Protein AF-A0A430C4G2-F1 (afdb_monomer_lite)

Sequence (114 aa):
MTVSADDFEKSEDELLLDLAHQLILSGEIRYSGPINDEGKKERARRWMNGFLASLKGAICNDPRVVIYLNDPSSQNVTDIAGIVVDILSASTISVPVGTLTVLIVKGRLQNLCA

Foldseek 3Di:
DQADPVLLVDDLLVLLLVQLVQCVVVVVDDDPDDDDSVRSSVVSVVSLVVVLVVCLCVLLPPVVLVVCLVPVPVDDLSVSLVSQLVSVVVPPDPGPSRSSSSSCSNPNSNVSND

Radius of gyration: 14.07 Å; chains: 1; bounding box: 34×24×42 Å

Secondary structure (DSSP, 8-state):
-PPPGGGGTS-HHHHHHHHHHHHHHTTSS--SS---HHHHHHHHHHHHHHHHHHHHHHHHT-HHHHHHHH-TTSS-HHHHHHHHHHHHHHS-S---HHHHHHHHHHHTHHHHH-

Organism: Sphingobium yanoikuyae (NCBI:txid13690)

Structure (mmCIF, N/CA/C/O backbone):
data_AF-A0A430C4G2-F1
#
_entry.id   AF-A0A430C4G2-F1
#
loop_
_atom_site.group_PDB
_atom_site.id
_atom_site.type_symbol
_atom_site.label_atom_id
_atom_site.label_alt_id
_atom_site.label_comp_id
_atom_site.label_asym_id
_atom_site.label_entity_id
_atom_site.label_seq_id
_atom_site.pdbx_PDB_ins_code
_atom_site.Cartn_x
_atom_site.Cartn_y
_atom_site.Cartn_z
_atom_site.occupancy
_atom_site.B_iso_or_equiv
_atom_site.auth_seq_id
_atom_site.auth_comp_id
_atom_site.auth_asym_id
_atom_site.auth_atom_id
_atom_site.pdbx_PDB_model_num
ATOM 1 N N . MET A 1 1 ? 3.152 -13.327 1.881 1.00 48.31 1 MET A N 1
ATOM 2 C CA . MET A 1 1 ? 4.148 -12.518 2.615 1.00 48.31 1 MET A CA 1
ATOM 3 C C . MET A 1 1 ? 3.478 -12.026 3.882 1.00 48.31 1 MET A C 1
ATOM 5 O O . MET A 1 1 ? 2.441 -11.389 3.776 1.00 48.31 1 MET A O 1
ATOM 9 N N . THR A 1 2 ? 4.006 -12.393 5.044 1.00 52.69 2 THR A N 1
ATOM 10 C CA . THR A 1 2 ? 3.580 -11.891 6.357 1.00 52.69 2 THR A CA 1
ATOM 11 C C . THR A 1 2 ? 4.279 -10.564 6.625 1.00 52.69 2 THR A C 1
ATOM 13 O O . THR A 1 2 ? 5.495 -10.498 6.481 1.00 52.69 2 THR A O 1
ATOM 16 N N . VAL A 1 3 ? 3.521 -9.528 6.981 1.00 58.78 3 VAL A N 1
ATOM 17 C CA . VAL A 1 3 ? 4.063 -8.248 7.465 1.00 58.78 3 VAL A CA 1
ATOM 18 C C . VAL A 1 3 ? 4.767 -8.515 8.797 1.00 58.78 3 VAL A C 1
ATOM 20 O O . VAL A 1 3 ? 4.136 -9.075 9.697 1.00 58.78 3 VAL A O 1
ATOM 23 N N . SER A 1 4 ? 6.054 -8.184 8.925 1.00 60.97 4 SER A N 1
ATOM 24 C CA . SER A 1 4 ? 6.774 -8.299 10.203 1.00 60.97 4 SER A CA 1
ATOM 25 C C . SER A 1 4 ? 6.770 -6.967 10.958 1.00 60.97 4 SER A C 1
ATOM 27 O O . SER A 1 4 ? 6.559 -5.905 10.375 1.00 60.97 4 SER A O 1
ATOM 29 N N . ALA A 1 5 ? 7.002 -7.009 12.274 1.00 62.31 5 ALA A N 1
ATOM 30 C CA . ALA A 1 5 ? 7.164 -5.792 13.074 1.00 62.31 5 ALA A CA 1
ATOM 31 C C . ALA A 1 5 ? 8.360 -4.949 12.589 1.00 62.31 5 ALA A C 1
ATOM 33 O O . ALA A 1 5 ? 8.274 -3.724 12.564 1.00 62.31 5 ALA A O 1
ATOM 34 N N . ASP A 1 6 ? 9.420 -5.606 12.111 1.00 67.44 6 ASP A N 1
ATOM 35 C CA . ASP A 1 6 ? 10.622 -4.957 11.575 1.00 67.44 6 ASP A CA 1
ATOM 36 C C . ASP A 1 6 ? 10.326 -4.130 10.311 1.00 67.44 6 ASP A C 1
ATOM 38 O O . ASP A 1 6 ? 10.972 -3.113 10.056 1.00 67.44 6 ASP A O 1
ATOM 42 N N . ASP A 1 7 ? 9.305 -4.500 9.525 1.00 67.38 7 ASP A N 1
ATOM 43 C CA . ASP A 1 7 ? 8.900 -3.713 8.355 1.00 67.38 7 ASP A CA 1
ATOM 44 C C . ASP A 1 7 ? 8.355 -2.327 8.750 1.00 67.38 7 ASP A C 1
ATOM 46 O O . ASP A 1 7 ? 8.453 -1.382 7.964 1.00 67.38 7 ASP A O 1
ATOM 50 N N . PHE A 1 8 ? 7.832 -2.167 9.974 1.00 69.12 8 PHE A N 1
ATOM 51 C CA . PHE A 1 8 ? 7.392 -0.868 10.494 1.00 69.12 8 PHE A CA 1
ATOM 52 C C . PHE A 1 8 ? 8.550 0.032 10.942 1.00 69.12 8 PHE A C 1
ATOM 54 O O . PHE A 1 8 ? 8.344 1.244 11.070 1.00 69.12 8 PHE A O 1
ATOM 61 N N . GLU A 1 9 ? 9.758 -0.504 11.135 1.00 79.19 9 GLU A N 1
ATOM 62 C CA . GLU A 1 9 ? 10.944 0.290 11.488 1.00 79.19 9 GLU A CA 1
ATOM 63 C C . GLU A 1 9 ? 11.523 1.037 10.277 1.00 79.19 9 GLU A C 1
ATOM 65 O O . GLU A 1 9 ? 12.068 2.132 10.430 1.00 79.19 9 GLU A O 1
ATOM 70 N N . LYS A 1 10 ? 11.318 0.516 9.059 1.00 80.94 10 LYS A N 1
ATOM 71 C CA . LYS A 1 10 ? 11.767 1.148 7.807 1.00 80.94 10 LYS A CA 1
ATOM 72 C C . LYS A 1 10 ? 11.134 2.521 7.590 1.00 80.94 10 LYS A C 1
ATOM 74 O O . LYS A 1 10 ? 9.946 2.735 7.859 1.00 80.94 10 LYS A O 1
ATOM 79 N N . SER A 1 11 ? 11.900 3.468 7.059 1.00 85.31 11 SER A N 1
ATOM 80 C CA . SER A 1 11 ? 11.383 4.788 6.673 1.00 85.31 11 SER A CA 1
ATOM 81 C C . SER A 1 11 ? 10.395 4.704 5.494 1.00 85.31 11 SER A C 1
ATOM 83 O O . SER A 1 11 ? 10.404 3.741 4.729 1.0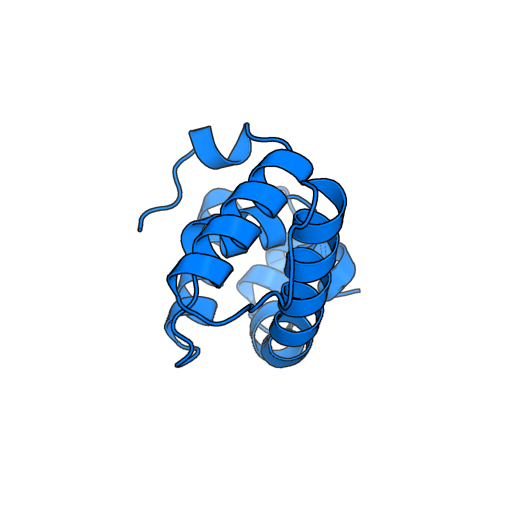0 85.31 11 SER A O 1
ATOM 85 N N . GLU A 1 12 ? 9.531 5.719 5.318 1.00 84.00 12 GLU A N 1
ATOM 86 C CA . GLU A 1 12 ? 8.617 5.769 4.154 1.00 84.00 12 GLU A CA 1
ATOM 87 C C . GLU A 1 12 ? 9.403 5.731 2.834 1.00 84.00 12 GLU A C 1
ATOM 89 O O . GLU A 1 12 ? 8.987 5.069 1.888 1.00 84.00 12 GLU A O 1
ATOM 94 N N . ASP A 1 13 ? 10.562 6.387 2.783 1.00 85.88 13 ASP A N 1
ATOM 95 C CA . ASP A 1 13 ? 11.418 6.421 1.599 1.00 85.88 13 ASP A CA 1
ATOM 96 C C . ASP A 1 13 ? 12.020 5.050 1.262 1.00 85.88 13 ASP A C 1
ATOM 98 O O . ASP A 1 13 ? 12.042 4.671 0.089 1.00 85.88 13 ASP A O 1
ATOM 102 N N . GLU A 1 14 ? 12.453 4.283 2.267 1.00 87.06 14 GLU A N 1
ATOM 103 C CA . GLU A 1 14 ? 12.915 2.901 2.079 1.00 87.06 14 GLU A CA 1
ATOM 104 C C . GLU A 1 14 ? 11.779 1.996 1.602 1.00 87.06 14 GLU A C 1
ATOM 106 O O . GLU A 1 14 ? 11.944 1.248 0.639 1.00 87.06 14 GLU A O 1
ATOM 111 N N . LEU A 1 15 ? 10.595 2.114 2.206 1.00 86.25 15 LEU A N 1
ATOM 112 C CA . LEU A 1 15 ? 9.420 1.346 1.797 1.00 86.25 15 LEU A CA 1
ATOM 113 C C . LEU A 1 15 ? 8.964 1.700 0.373 1.00 86.25 15 LEU A C 1
ATOM 115 O O . LEU A 1 15 ? 8.548 0.819 -0.379 1.00 86.25 15 LEU A O 1
ATOM 119 N N . LEU A 1 16 ? 9.059 2.971 -0.033 1.00 87.88 16 LEU A N 1
ATOM 120 C CA . LEU A 1 16 ? 8.759 3.404 -1.401 1.00 87.88 16 LEU A CA 1
ATOM 121 C C . LEU A 1 16 ? 9.774 2.862 -2.412 1.00 87.88 16 LEU A C 1
ATOM 123 O O . LEU A 1 16 ? 9.388 2.544 -3.539 1.00 87.88 16 LEU A O 1
ATOM 127 N N . LEU A 1 17 ? 11.048 2.742 -2.032 1.00 89.88 17 LEU A N 1
ATOM 128 C CA . LEU A 1 17 ? 12.068 2.109 -2.870 1.00 89.88 17 LEU A CA 1
ATOM 129 C C . LEU A 1 17 ? 11.853 0.600 -2.992 1.00 89.88 17 LEU A C 1
ATOM 131 O O . LEU A 1 17 ? 11.899 0.077 -4.108 1.00 89.88 17 LEU A O 1
ATOM 135 N N . ASP A 1 18 ? 11.554 -0.082 -1.887 1.00 88.81 18 ASP A N 1
ATOM 136 C CA . ASP A 1 18 ? 11.202 -1.506 -1.880 1.00 88.81 18 ASP A CA 1
ATOM 137 C C . ASP A 1 18 ? 9.978 -1.762 -2.770 1.00 88.81 18 ASP A C 1
ATOM 139 O O . ASP A 1 18 ? 10.007 -2.640 -3.639 1.00 88.81 18 ASP A O 1
ATOM 143 N N . LEU A 1 19 ? 8.941 -0.930 -2.633 1.00 87.12 19 LEU A N 1
ATOM 144 C CA . LEU A 1 19 ? 7.753 -0.982 -3.478 1.00 87.12 19 LEU A CA 1
ATOM 145 C C . LEU A 1 19 ? 8.112 -0.762 -4.952 1.00 87.12 19 LEU A C 1
ATOM 147 O O . LEU A 1 19 ? 7.658 -1.510 -5.815 1.00 87.12 19 LEU A O 1
ATOM 151 N N . ALA A 1 20 ? 8.945 0.235 -5.262 1.00 88.19 20 ALA A N 1
ATOM 152 C CA . ALA A 1 20 ? 9.374 0.489 -6.633 1.00 88.19 20 ALA A CA 1
ATOM 153 C C . ALA A 1 20 ? 10.087 -0.727 -7.238 1.00 88.19 20 ALA A C 1
ATOM 155 O O . ALA A 1 20 ? 9.788 -1.101 -8.371 1.00 88.19 20 ALA A O 1
ATOM 156 N N . HIS A 1 21 ? 10.993 -1.366 -6.494 1.00 87.94 21 HIS A N 1
ATOM 157 C CA . HIS A 1 21 ? 11.682 -2.575 -6.947 1.00 87.94 21 HIS A CA 1
ATOM 158 C C . HIS A 1 21 ? 10.713 -3.736 -7.178 1.00 87.94 21 HIS A C 1
ATOM 160 O O . HIS A 1 21 ? 10.784 -4.394 -8.215 1.00 87.94 21 HIS A O 1
ATOM 166 N N . GLN A 1 22 ? 9.767 -3.957 -6.270 1.00 86.50 22 GLN A N 1
ATOM 167 C CA . GLN A 1 22 ? 8.767 -5.015 -6.415 1.00 86.50 22 GLN A CA 1
ATOM 168 C C . GLN A 1 22 ? 7.844 -4.781 -7.619 1.00 86.50 22 GLN A C 1
ATOM 170 O O . GLN A 1 22 ? 7.591 -5.716 -8.376 1.00 86.50 22 GLN A O 1
ATOM 175 N N . LEU A 1 23 ? 7.402 -3.541 -7.847 1.00 86.44 23 LEU A N 1
ATOM 176 C CA . LEU A 1 23 ? 6.561 -3.172 -8.993 1.00 86.44 23 LEU A CA 1
ATOM 177 C C . LEU A 1 23 ? 7.298 -3.280 -10.336 1.00 86.44 23 LEU A C 1
ATOM 179 O O . LEU A 1 23 ? 6.682 -3.539 -11.369 1.00 86.44 23 LEU A O 1
ATOM 183 N N . ILE A 1 24 ? 8.619 -3.087 -10.343 1.00 86.12 24 ILE A N 1
ATOM 184 C CA . ILE A 1 24 ? 9.456 -3.358 -11.520 1.00 86.12 24 ILE A CA 1
ATOM 185 C C . ILE A 1 24 ? 9.509 -4.857 -11.794 1.00 86.12 24 ILE A C 1
ATOM 187 O O . ILE A 1 24 ? 9.322 -5.278 -12.934 1.00 86.12 24 ILE A O 1
ATOM 191 N N . LEU A 1 25 ? 9.759 -5.657 -10.754 1.00 84.69 25 LEU A N 1
ATOM 192 C CA . LEU A 1 25 ? 9.875 -7.111 -10.866 1.00 84.69 25 LEU A CA 1
ATOM 193 C C . LEU A 1 25 ? 8.561 -7.763 -11.311 1.00 84.69 25 LEU A C 1
ATOM 195 O O . LEU A 1 25 ? 8.595 -8.707 -12.097 1.00 84.69 25 LEU A O 1
ATOM 199 N N . SER A 1 26 ? 7.413 -7.249 -10.863 1.00 81.81 26 SER A N 1
ATOM 200 C CA . SER A 1 26 ? 6.092 -7.711 -11.311 1.00 81.81 26 SER A CA 1
ATOM 201 C C . SER A 1 26 ? 5.686 -7.172 -12.689 1.00 81.81 26 SER A C 1
ATOM 203 O O . SER A 1 26 ? 4.723 -7.656 -13.277 1.00 81.81 26 SER A O 1
ATOM 205 N N . GLY A 1 27 ? 6.416 -6.191 -13.231 1.00 82.31 27 GLY A N 1
ATOM 206 C CA . GLY A 1 27 ? 6.134 -5.576 -14.529 1.00 82.31 27 GLY A CA 1
ATOM 207 C C . GLY A 1 27 ? 5.031 -4.510 -14.519 1.00 82.31 27 GLY A C 1
ATOM 208 O O . GLY A 1 27 ? 4.675 -4.021 -15.595 1.00 82.31 27 GLY A O 1
ATOM 209 N N . GLU A 1 28 ? 4.538 -4.132 -13.336 1.00 81.75 28 GLU A N 1
ATOM 210 C CA . GLU A 1 28 ? 3.527 -3.087 -13.100 1.00 81.75 28 GLU A CA 1
ATOM 211 C C . GLU A 1 28 ? 4.048 -1.685 -13.444 1.00 81.75 28 GLU A C 1
ATOM 213 O O . GLU A 1 28 ? 3.321 -0.836 -13.963 1.00 81.75 28 GLU A O 1
ATOM 218 N N . ILE A 1 29 ? 5.337 -1.434 -13.197 1.00 82.88 29 ILE A N 1
ATOM 219 C CA . ILE A 1 29 ? 6.010 -0.196 -13.596 1.00 82.88 29 ILE A CA 1
ATOM 220 C C . ILE A 1 29 ? 7.132 -0.522 -14.577 1.00 82.88 29 ILE A C 1
ATOM 222 O O . ILE A 1 29 ? 7.995 -1.357 -14.318 1.00 82.88 29 ILE A O 1
ATOM 226 N N . ARG A 1 30 ? 7.157 0.204 -15.699 1.00 80.81 30 ARG A N 1
ATOM 227 C CA . ARG A 1 30 ? 8.229 0.136 -16.699 1.00 80.81 30 ARG A CA 1
ATOM 228 C C . ARG A 1 30 ? 8.913 1.485 -16.866 1.00 80.81 30 ARG A C 1
ATOM 230 O O . ARG A 1 30 ? 8.273 2.538 -16.781 1.00 80.81 30 ARG A O 1
ATOM 237 N N . TYR A 1 31 ? 10.208 1.429 -17.154 1.00 78.44 31 TYR A N 1
ATOM 238 C CA . TYR A 1 31 ? 11.044 2.590 -17.432 1.00 78.44 31 TYR A CA 1
ATOM 239 C C . TYR A 1 31 ? 11.614 2.501 -18.839 1.00 78.44 31 TYR A C 1
ATOM 241 O O . TYR A 1 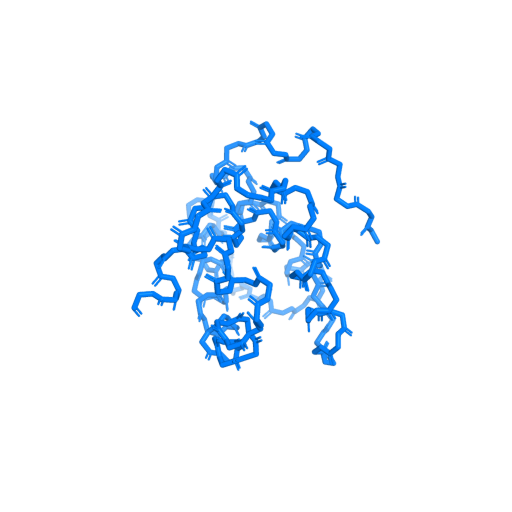31 ? 12.030 1.435 -19.284 1.00 78.44 31 TYR A O 1
ATOM 249 N N . SER A 1 32 ? 11.658 3.642 -19.517 1.00 72.00 32 SER A N 1
ATOM 250 C CA . SER A 1 32 ? 12.215 3.762 -20.867 1.00 72.00 32 SER A CA 1
ATOM 251 C C . SER A 1 32 ? 13.708 4.133 -20.863 1.00 72.00 32 SER A C 1
ATOM 253 O O . SER A 1 32 ? 14.251 4.452 -21.915 1.00 72.00 32 SER A O 1
ATOM 255 N N . GLY A 1 33 ? 14.370 4.142 -19.698 1.00 74.19 33 GLY A N 1
ATOM 256 C CA . GLY A 1 33 ? 15.765 4.562 -19.537 1.00 74.19 33 GLY A CA 1
ATOM 257 C C . GLY A 1 33 ? 16.260 4.479 -18.085 1.00 74.19 33 GLY A C 1
ATOM 258 O O . GLY A 1 33 ? 15.487 4.089 -17.203 1.00 74.19 33 GLY A O 1
ATOM 259 N N . PRO A 1 34 ? 17.536 4.831 -17.825 1.00 75.69 34 PRO A N 1
ATOM 260 C CA . PRO A 1 34 ? 18.099 4.834 -16.480 1.00 75.69 34 PRO A CA 1
ATOM 261 C C . PRO A 1 34 ? 17.352 5.837 -15.599 1.00 75.69 34 PRO A C 1
ATOM 263 O O . PRO A 1 34 ? 17.164 6.994 -15.976 1.00 75.69 34 PRO A O 1
ATOM 266 N N . ILE A 1 35 ? 16.925 5.380 -14.424 1.00 83.19 35 ILE A N 1
ATOM 267 C CA . ILE A 1 35 ? 16.206 6.196 -13.452 1.00 83.19 35 ILE A CA 1
ATOM 268 C C . ILE A 1 35 ? 16.933 6.178 -12.110 1.00 83.19 35 ILE A C 1
ATOM 270 O O . ILE A 1 35 ? 17.410 5.134 -11.663 1.00 83.19 35 ILE A O 1
ATOM 274 N N . ASN A 1 36 ? 17.023 7.348 -11.484 1.00 88.88 36 ASN A N 1
ATOM 275 C CA . ASN A 1 36 ? 17.549 7.494 -10.135 1.00 88.88 36 ASN A CA 1
ATOM 276 C C . ASN A 1 36 ? 16.509 7.070 -9.085 1.00 88.88 36 ASN A C 1
ATOM 278 O O . ASN A 1 36 ? 15.325 6.896 -9.379 1.00 88.88 36 ASN A O 1
ATOM 282 N N . ASP A 1 37 ? 16.955 6.923 -7.844 1.00 88.94 37 ASP A N 1
ATOM 283 C CA . ASP A 1 37 ? 16.108 6.444 -6.750 1.00 88.94 37 ASP A CA 1
ATOM 284 C C . ASP A 1 37 ? 14.939 7.394 -6.444 1.00 88.94 37 ASP A C 1
ATOM 286 O O . ASP A 1 37 ? 13.826 6.935 -6.202 1.00 88.94 37 ASP A O 1
ATOM 290 N N . GLU A 1 38 ? 15.126 8.709 -6.589 1.00 88.00 38 GLU A N 1
ATOM 291 C CA . GLU A 1 38 ? 14.026 9.687 -6.520 1.00 88.00 38 GLU A CA 1
ATOM 292 C C . GLU A 1 38 ? 12.935 9.422 -7.565 1.00 88.00 38 GLU A C 1
ATOM 294 O O . GLU A 1 38 ? 11.744 9.379 -7.251 1.00 88.00 38 GLU A O 1
ATOM 299 N N . GLY A 1 39 ? 13.327 9.171 -8.815 1.00 86.56 39 GLY A N 1
ATOM 300 C CA . GLY A 1 39 ? 12.382 8.854 -9.877 1.00 86.56 39 GLY A CA 1
ATOM 301 C C . GLY A 1 39 ? 11.647 7.530 -9.645 1.00 86.56 39 GLY A C 1
ATOM 302 O O . GLY A 1 39 ? 10.466 7.421 -9.987 1.00 86.56 39 GLY A O 1
ATOM 303 N N . LYS A 1 40 ? 12.311 6.538 -9.035 1.00 88.56 40 LYS A N 1
ATOM 304 C CA . LYS A 1 40 ? 11.675 5.273 -8.631 1.00 88.56 40 LYS A CA 1
ATOM 305 C C . LYS A 1 40 ? 10.617 5.505 -7.554 1.00 88.56 40 LYS A C 1
ATOM 307 O O . LYS A 1 40 ? 9.483 5.050 -7.721 1.00 88.56 40 LYS A O 1
ATOM 312 N N . LYS A 1 41 ? 10.961 6.254 -6.497 1.00 90.12 41 LYS A N 1
ATOM 313 C CA . LYS A 1 41 ? 10.042 6.601 -5.398 1.00 90.12 41 LYS A CA 1
ATOM 314 C C . LYS A 1 41 ? 8.805 7.331 -5.911 1.00 90.12 41 LYS A C 1
ATOM 316 O O . LYS A 1 41 ? 7.685 6.944 -5.581 1.00 90.12 41 LYS A O 1
ATOM 321 N N . GLU A 1 42 ? 8.981 8.338 -6.765 1.00 89.62 42 GLU A N 1
ATOM 322 C CA . GLU A 1 42 ? 7.863 9.108 -7.325 1.00 89.62 42 GLU A CA 1
ATOM 323 C C . GLU A 1 42 ? 6.925 8.228 -8.164 1.00 89.62 42 GLU A C 1
ATOM 325 O O . GLU A 1 42 ? 5.700 8.340 -8.077 1.00 89.62 42 GLU A O 1
ATOM 330 N N . ARG A 1 43 ? 7.472 7.302 -8.958 1.00 88.00 43 ARG A N 1
ATOM 331 C CA . ARG A 1 43 ? 6.648 6.421 -9.794 1.00 88.00 43 ARG A CA 1
ATOM 332 C C . ARG A 1 43 ? 5.896 5.381 -8.969 1.00 88.00 43 ARG A C 1
ATOM 334 O O . ARG A 1 43 ? 4.711 5.172 -9.227 1.00 88.00 43 ARG A O 1
ATOM 341 N N . ALA A 1 44 ? 6.540 4.805 -7.955 1.00 88.75 44 ALA A N 1
ATOM 342 C CA . ALA A 1 44 ? 5.883 3.933 -6.984 1.00 88.75 44 ALA A CA 1
ATOM 343 C C . ALA A 1 44 ? 4.772 4.671 -6.228 1.00 88.75 44 ALA A C 1
ATOM 345 O O . ALA A 1 44 ? 3.663 4.157 -6.112 1.00 88.75 44 ALA A O 1
ATOM 346 N N . ARG A 1 45 ? 5.020 5.918 -5.807 1.00 89.06 45 ARG A N 1
ATOM 347 C CA . ARG A 1 45 ? 4.021 6.768 -5.149 1.00 89.06 45 ARG A CA 1
ATOM 348 C C . ARG A 1 45 ? 2.821 7.052 -6.052 1.00 89.06 45 ARG A C 1
ATOM 350 O O . ARG A 1 45 ? 1.687 6.953 -5.590 1.00 89.06 45 ARG A O 1
ATOM 357 N N . ARG A 1 46 ? 3.037 7.374 -7.331 1.00 88.62 46 ARG A N 1
ATOM 358 C CA . ARG A 1 46 ? 1.940 7.591 -8.296 1.00 88.62 46 ARG A CA 1
ATOM 359 C C . ARG A 1 46 ? 1.120 6.335 -8.536 1.00 88.62 46 ARG A C 1
ATOM 361 O O . ARG A 1 46 ? -0.106 6.409 -8.499 1.00 88.62 46 ARG A O 1
ATOM 368 N N . TRP A 1 47 ? 1.790 5.210 -8.770 1.00 89.25 47 TRP A N 1
ATOM 369 C CA . TRP A 1 47 ? 1.127 3.921 -8.943 1.00 89.25 47 TRP A CA 1
ATOM 370 C C . TRP A 1 47 ? 0.296 3.585 -7.694 1.00 89.25 47 TRP A C 1
ATOM 372 O O . TRP A 1 47 ? -0.899 3.321 -7.805 1.00 89.25 47 TRP A O 1
ATOM 382 N N . MET A 1 48 ? 0.883 3.742 -6.502 1.00 87.88 48 MET A N 1
ATOM 383 C CA . MET A 1 48 ? 0.209 3.493 -5.228 1.00 87.88 48 MET A CA 1
ATOM 384 C C . MET A 1 48 ? -0.997 4.413 -5.039 1.00 87.88 48 MET A C 1
ATOM 386 O O . MET A 1 48 ? -2.055 3.938 -4.659 1.00 87.88 48 MET A O 1
ATOM 390 N N . ASN A 1 49 ? -0.886 5.709 -5.335 1.00 87.44 49 ASN A N 1
ATOM 391 C CA . ASN A 1 49 ? -2.015 6.636 -5.225 1.00 87.44 49 ASN A CA 1
ATOM 392 C C . ASN A 1 49 ? -3.185 6.236 -6.136 1.00 87.44 49 ASN A C 1
ATOM 394 O O . ASN A 1 49 ? -4.333 6.287 -5.703 1.00 87.44 49 ASN A O 1
ATOM 398 N N . GLY A 1 50 ? -2.908 5.824 -7.378 1.00 86.94 50 GLY A N 1
ATOM 399 C CA . GLY A 1 50 ? -3.946 5.335 -8.292 1.00 86.94 50 GLY A CA 1
ATOM 400 C C . GLY A 1 50 ? -4.605 4.055 -7.778 1.00 86.94 50 GLY A C 1
ATOM 401 O O . GLY A 1 50 ? -5.830 3.937 -7.765 1.00 86.94 50 GLY A O 1
ATOM 402 N N . PHE A 1 51 ? -3.792 3.129 -7.278 1.00 85.94 51 PHE A N 1
ATOM 403 C CA . PHE A 1 51 ? -4.262 1.880 -6.696 1.00 85.94 51 PHE A CA 1
ATOM 404 C C . PHE A 1 51 ? -5.101 2.108 -5.424 1.00 85.94 51 PHE A C 1
ATOM 406 O O . PHE A 1 51 ? -6.215 1.598 -5.313 1.00 85.94 51 PHE A O 1
ATOM 413 N N . LEU A 1 52 ? -4.647 2.961 -4.504 1.00 84.94 52 LEU A N 1
ATOM 414 C CA . LEU A 1 52 ? -5.390 3.319 -3.295 1.00 84.94 52 LEU A CA 1
ATOM 415 C C . LEU A 1 52 ? -6.681 4.073 -3.594 1.00 84.94 52 LEU A C 1
ATOM 417 O O . LEU A 1 52 ? -7.666 3.855 -2.899 1.00 84.94 52 LEU A O 1
ATOM 421 N N . ALA A 1 53 ? -6.722 4.907 -4.633 1.00 85.06 53 ALA A N 1
ATOM 422 C CA . ALA A 1 53 ? -7.966 5.544 -5.054 1.00 85.06 53 ALA A CA 1
ATOM 423 C C . ALA A 1 53 ? -9.034 4.503 -5.437 1.00 85.06 53 ALA A C 1
ATOM 425 O O . ALA A 1 53 ? -10.201 4.675 -5.093 1.00 85.06 53 ALA A O 1
ATOM 426 N N . SER A 1 54 ? -8.632 3.394 -6.074 1.00 84.56 54 SER A N 1
ATOM 427 C CA . SER A 1 54 ? -9.549 2.295 -6.411 1.00 84.56 54 SER A CA 1
ATOM 428 C C . SER A 1 54 ? -10.027 1.504 -5.186 1.00 84.56 54 SER A C 1
ATOM 430 O O . SER A 1 54 ? -11.160 1.030 -5.161 1.00 84.56 54 SER A O 1
ATOM 432 N N . LEU A 1 55 ? -9.195 1.413 -4.143 1.00 84.44 55 LEU A N 1
ATOM 433 C CA . LEU A 1 55 ? -9.493 0.675 -2.913 1.00 84.44 55 LEU A CA 1
ATOM 434 C C . LEU A 1 55 ? -10.032 1.548 -1.775 1.00 84.44 55 LEU A C 1
ATOM 436 O O . LEU A 1 55 ? -10.447 1.001 -0.755 1.00 84.44 55 LEU A O 1
ATOM 440 N N . LYS A 1 56 ? -10.076 2.878 -1.936 1.00 85.62 56 LYS A N 1
ATOM 441 C CA . LYS A 1 56 ? -10.509 3.828 -0.895 1.00 85.62 56 LYS A CA 1
ATOM 442 C C . LYS A 1 56 ? -11.848 3.412 -0.293 1.00 85.62 56 LYS A C 1
ATOM 444 O O . LYS A 1 56 ? -11.977 3.371 0.922 1.00 85.62 56 LYS A O 1
ATOM 449 N N . GLY A 1 57 ? -12.820 3.044 -1.127 1.00 84.00 57 GLY A N 1
ATOM 450 C CA . GLY A 1 57 ? -14.134 2.604 -0.654 1.00 84.00 57 GLY A CA 1
ATOM 451 C C . GLY A 1 57 ? -14.094 1.304 0.155 1.00 84.00 57 GLY A C 1
ATOM 452 O O . GLY A 1 57 ? -14.807 1.195 1.143 1.00 84.00 57 GLY A O 1
ATOM 453 N N . ALA A 1 58 ? -13.261 0.336 -0.229 1.00 86.25 58 ALA A N 1
ATOM 454 C CA . ALA A 1 58 ? -13.141 -0.933 0.490 1.00 86.25 58 ALA A CA 1
ATOM 455 C C . ALA A 1 58 ? -12.414 -0.762 1.83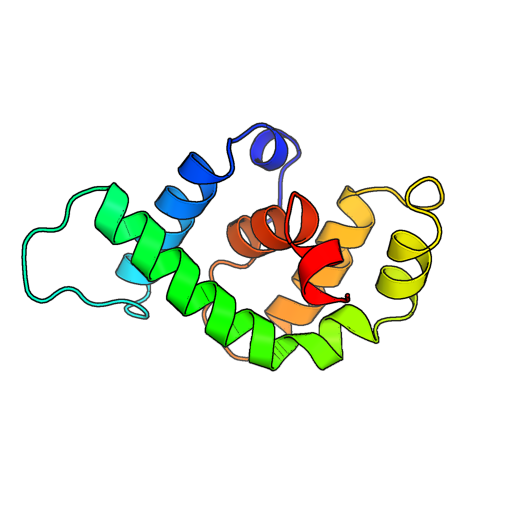2 1.00 86.25 58 ALA A C 1
ATOM 457 O O . ALA A 1 58 ? -12.827 -1.340 2.830 1.00 86.25 58 ALA A O 1
ATOM 458 N N . ILE A 1 59 ? -11.363 0.062 1.861 1.00 86.25 59 ILE A N 1
ATOM 459 C CA . ILE A 1 59 ? -10.557 0.316 3.061 1.00 86.25 59 ILE A CA 1
ATOM 460 C C . ILE A 1 59 ? -11.308 1.227 4.035 1.00 86.25 59 ILE A C 1
ATOM 462 O O . ILE A 1 59 ? -11.485 0.874 5.195 1.00 86.25 59 ILE A O 1
ATOM 466 N N . CYS A 1 60 ? -11.780 2.387 3.578 1.00 87.44 60 CYS A N 1
ATOM 467 C CA . CYS A 1 60 ? -12.336 3.411 4.463 1.00 87.44 60 CYS A CA 1
ATOM 468 C C . CYS A 1 60 ? -13.753 3.108 4.957 1.00 87.44 60 CYS A C 1
ATOM 470 O O . CYS A 1 60 ? -14.173 3.701 5.945 1.00 87.44 60 CYS A O 1
ATOM 472 N N . ASN A 1 61 ? -14.482 2.199 4.300 1.00 87.31 61 ASN A N 1
ATOM 473 C CA . ASN A 1 61 ? -15.793 1.751 4.774 1.00 87.31 61 ASN A CA 1
ATOM 474 C C . ASN A 1 61 ? -15.723 0.444 5.579 1.00 87.31 61 ASN A C 1
ATOM 476 O O . ASN A 1 61 ? -16.766 -0.012 6.049 1.00 87.31 61 ASN A O 1
ATOM 480 N N . ASP A 1 62 ? -14.544 -0.174 5.746 1.00 87.44 62 ASP A N 1
ATOM 481 C CA . ASP A 1 62 ? -14.418 -1.324 6.645 1.00 87.44 62 ASP A CA 1
ATOM 482 C C . ASP A 1 62 ? -14.675 -0.846 8.089 1.00 87.44 62 ASP A C 1
ATOM 484 O O . ASP A 1 62 ? -13.978 0.054 8.571 1.00 87.44 62 ASP A O 1
ATOM 488 N N . PRO A 1 63 ? -15.654 -1.424 8.811 1.00 84.62 63 PRO A N 1
ATOM 489 C CA . PRO A 1 63 ? -16.011 -0.976 10.156 1.00 84.62 63 PRO A CA 1
ATOM 490 C C . PRO A 1 63 ? -14.828 -0.962 11.127 1.00 84.62 63 PRO A C 1
ATOM 492 O O . PRO A 1 63 ? -14.768 -0.117 12.016 1.00 84.62 63 PRO A O 1
ATOM 495 N N . ARG A 1 64 ? -13.870 -1.878 10.958 1.00 85.38 64 ARG A N 1
ATOM 496 C CA . ARG A 1 64 ? -12.697 -1.994 11.831 1.00 85.38 64 ARG A CA 1
ATOM 497 C C . ARG A 1 64 ? -11.712 -0.858 11.569 1.00 85.38 64 ARG A C 1
ATOM 499 O O . ARG A 1 64 ? -11.205 -0.272 12.520 1.00 85.38 64 ARG A O 1
ATOM 506 N N . VAL A 1 65 ? -11.527 -0.486 10.300 1.00 84.75 65 VAL A N 1
ATOM 507 C CA . VAL A 1 65 ? -10.734 0.688 9.902 1.00 84.75 65 VAL A CA 1
ATOM 508 C C . VAL A 1 65 ? -11.379 1.972 10.420 1.00 84.75 65 VAL A C 1
ATOM 510 O O . VAL A 1 65 ? -10.684 2.818 10.976 1.00 84.75 65 VAL A O 1
ATOM 513 N N . VAL A 1 66 ? -12.705 2.103 10.318 1.00 84.56 66 VAL A N 1
ATOM 514 C CA . VAL A 1 66 ? -13.440 3.261 10.856 1.00 84.56 66 VAL A CA 1
ATOM 515 C C . VAL A 1 66 ? -13.273 3.377 12.373 1.00 84.56 66 VAL A C 1
ATOM 517 O O . VAL A 1 66 ? -13.055 4.476 12.879 1.00 84.56 66 VAL A O 1
ATOM 520 N N . ILE A 1 67 ? -13.351 2.265 13.109 1.00 83.38 67 ILE A N 1
ATOM 521 C CA . ILE A 1 67 ? -13.133 2.259 14.563 1.00 83.38 67 ILE A CA 1
ATOM 522 C C . ILE A 1 67 ? -11.711 2.721 14.891 1.00 83.38 67 ILE A C 1
ATOM 524 O O . ILE A 1 67 ? -11.551 3.627 15.702 1.00 83.38 67 ILE A O 1
ATOM 528 N N . TYR A 1 68 ? -10.696 2.179 14.217 1.00 82.50 68 TYR A N 1
ATOM 529 C CA . TYR A 1 68 ? -9.305 2.583 14.430 1.00 82.50 68 TYR A CA 1
ATOM 530 C C . TYR A 1 68 ? -9.036 4.054 14.094 1.00 82.50 68 TYR A C 1
ATOM 532 O O . TYR A 1 68 ? -8.282 4.718 14.798 1.00 82.50 68 TYR A O 1
ATOM 540 N N . LEU A 1 69 ? -9.656 4.594 13.043 1.00 82.50 69 LEU A N 1
ATOM 541 C CA . LEU A 1 69 ? -9.505 6.010 12.695 1.00 82.50 69 LEU A CA 1
ATOM 542 C C . LEU A 1 69 ? -10.141 6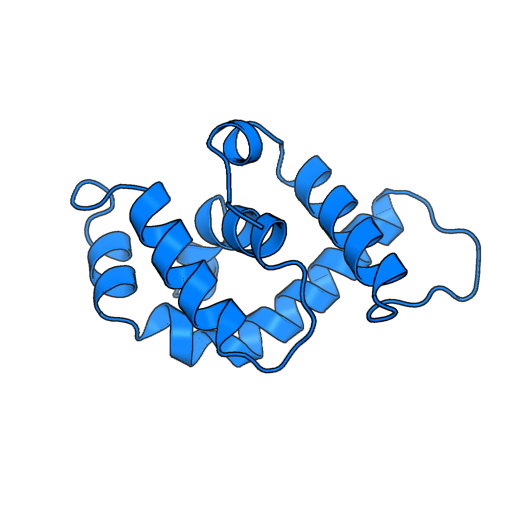.945 13.735 1.00 82.50 69 LEU A C 1
ATOM 544 O O . LEU A 1 69 ? -9.628 8.043 13.943 1.00 82.50 69 LEU A O 1
ATOM 548 N N . ASN A 1 70 ? -11.228 6.518 14.386 1.00 81.94 70 ASN A N 1
ATOM 549 C CA . ASN A 1 70 ? -11.891 7.286 15.445 1.00 81.94 70 ASN A CA 1
ATOM 550 C C . ASN A 1 70 ? -11.215 7.122 16.813 1.00 81.94 70 ASN A C 1
ATOM 552 O O . ASN A 1 70 ? -11.182 8.068 17.596 1.00 81.94 70 ASN A O 1
ATOM 556 N N . ASP A 1 71 ? -10.681 5.936 17.098 1.00 80.88 71 ASP A N 1
ATOM 557 C CA . ASP A 1 71 ? -9.951 5.633 18.323 1.00 80.88 71 ASP A CA 1
ATOM 558 C C . ASP A 1 71 ? -8.735 4.736 18.027 1.00 80.88 71 ASP A C 1
ATOM 560 O O . ASP A 1 71 ? -8.815 3.507 18.141 1.00 80.88 71 ASP A O 1
ATOM 564 N N . PRO A 1 72 ? -7.578 5.338 17.695 1.00 73.06 72 PRO A N 1
ATOM 565 C CA . PRO A 1 72 ? -6.351 4.596 17.413 1.00 73.06 72 PRO A CA 1
ATOM 566 C C . PRO A 1 72 ? -5.838 3.786 18.608 1.00 73.06 72 PRO A C 1
ATOM 568 O O . PRO A 1 72 ? -5.023 2.887 18.426 1.00 73.06 72 PRO A O 1
ATOM 571 N N . SER A 1 73 ? -6.291 4.094 19.830 1.00 75.31 73 SER A N 1
ATOM 572 C CA . SER A 1 73 ? -5.900 3.371 21.044 1.00 75.31 73 SER A CA 1
ATOM 573 C C . SER A 1 73 ? -6.723 2.101 21.282 1.00 75.31 73 SER A C 1
ATOM 575 O O . SER A 1 73 ? -6.312 1.240 22.059 1.00 75.31 73 SER A O 1
ATOM 577 N N . SER A 1 74 ? -7.853 1.955 20.580 1.00 70.75 74 SER A N 1
ATOM 578 C CA . SER A 1 74 ? -8.753 0.804 20.704 1.00 70.75 74 SER A CA 1
ATOM 579 C C . SER A 1 74 ? -8.283 -0.452 19.964 1.00 70.75 74 SER A C 1
ATOM 581 O O . SER A 1 74 ? -8.772 -1.543 20.262 1.00 70.75 74 SER A O 1
ATOM 583 N N . GLN A 1 75 ? -7.359 -0.329 19.002 1.00 66.00 75 GLN A N 1
ATOM 584 C CA . GLN A 1 75 ? -6.886 -1.445 18.175 1.00 66.00 75 GLN A CA 1
ATOM 585 C C . GLN A 1 75 ? -5.377 -1.388 17.933 1.00 66.00 75 GLN A C 1
ATOM 587 O O . GLN A 1 75 ? -4.784 -0.317 17.824 1.00 66.00 75 GLN A O 1
ATOM 592 N N . ASN A 1 76 ? -4.749 -2.561 17.815 1.00 77.44 76 ASN A N 1
ATOM 593 C CA . ASN A 1 76 ? -3.330 -2.665 17.501 1.00 77.44 76 ASN A CA 1
ATOM 594 C C . ASN A 1 76 ? -3.087 -2.350 16.015 1.00 77.44 76 ASN A C 1
ATOM 596 O O . ASN A 1 76 ? -3.826 -2.803 15.139 1.00 77.44 76 ASN A O 1
ATOM 600 N N . VAL A 1 77 ? -2.008 -1.625 15.714 1.00 73.44 77 VAL A N 1
ATOM 601 C CA . VAL A 1 77 ? -1.589 -1.304 14.341 1.00 73.44 77 VAL A CA 1
ATOM 602 C C . VAL A 1 77 ? -1.408 -2.565 13.479 1.00 73.44 77 VAL A C 1
ATOM 604 O O . VAL A 1 77 ? -1.687 -2.546 12.280 1.00 73.44 77 VAL A O 1
ATOM 607 N N . THR A 1 78 ? -1.007 -3.680 14.096 1.00 74.75 78 THR A N 1
ATOM 608 C CA . THR A 1 78 ? -0.847 -4.988 13.444 1.00 74.75 78 THR A CA 1
ATOM 609 C C . THR A 1 78 ? -2.188 -5.601 13.034 1.00 74.75 78 THR A C 1
ATOM 611 O O . THR A 1 78 ? -2.275 -6.217 11.973 1.00 74.75 78 THR A O 1
ATOM 614 N N . ASP A 1 79 ? -3.248 -5.393 13.819 1.00 78.25 79 ASP A N 1
ATOM 615 C CA . ASP A 1 79 ? -4.588 -5.891 13.483 1.00 78.25 79 ASP A CA 1
ATOM 616 C C . ASP A 1 79 ? -5.139 -5.139 12.265 1.00 78.25 79 ASP A C 1
ATOM 618 O O . ASP A 1 79 ? -5.672 -5.743 11.331 1.00 78.25 79 ASP A O 1
ATOM 622 N N . ILE A 1 80 ? -4.913 -3.824 12.215 1.00 82.75 80 ILE A N 1
ATOM 623 C CA . ILE A 1 80 ? -5.251 -2.986 11.058 1.00 82.75 80 ILE A CA 1
ATOM 624 C C . ILE A 1 80 ? -4.431 -3.359 9.830 1.00 82.75 80 ILE A C 1
ATOM 626 O O . ILE A 1 80 ? -4.975 -3.430 8.726 1.00 82.75 80 ILE A O 1
ATOM 630 N N . ALA A 1 81 ? -3.148 -3.666 10.007 1.00 82.50 81 ALA A N 1
ATOM 631 C CA . ALA A 1 81 ? -2.326 -4.202 8.934 1.00 82.50 81 ALA A CA 1
ATOM 632 C C . ALA A 1 81 ? -2.915 -5.505 8.373 1.00 82.50 81 ALA A C 1
ATOM 634 O O . ALA A 1 81 ? -3.017 -5.638 7.155 1.00 82.50 81 ALA A O 1
ATOM 635 N N . GLY A 1 82 ? -3.379 -6.422 9.228 1.00 82.75 82 GLY A N 1
ATOM 636 C CA . GLY A 1 82 ? -4.066 -7.646 8.803 1.00 82.75 82 GLY A CA 1
ATOM 637 C C . GLY A 1 82 ? -5.316 -7.370 7.961 1.00 82.75 82 GLY A C 1
ATOM 638 O O . GLY A 1 82 ? -5.485 -7.951 6.893 1.00 82.75 82 GLY A O 1
ATOM 639 N N . ILE A 1 83 ? -6.143 -6.409 8.376 1.00 84.00 83 ILE A N 1
ATOM 640 C CA . ILE A 1 83 ? -7.352 -6.012 7.634 1.00 84.00 83 ILE A CA 1
ATOM 641 C C . ILE A 1 83 ? -7.001 -5.470 6.246 1.00 84.00 83 ILE A C 1
ATOM 643 O O . ILE A 1 83 ? -7.617 -5.839 5.245 1.00 84.00 83 ILE A O 1
ATOM 647 N N . VAL A 1 84 ? -5.987 -4.608 6.170 1.00 84.31 84 VAL A N 1
ATOM 648 C CA . VAL A 1 84 ? -5.513 -4.062 4.895 1.00 84.31 84 VAL A CA 1
ATOM 649 C C . VAL A 1 84 ? -4.942 -5.177 4.011 1.00 84.31 84 VAL A C 1
ATOM 651 O O . VAL A 1 84 ? -5.238 -5.197 2.819 1.00 84.31 84 VAL A O 1
ATOM 654 N N . VAL A 1 85 ? -4.205 -6.147 4.570 1.00 84.94 85 VAL A N 1
ATOM 655 C CA . VAL A 1 85 ? -3.729 -7.337 3.835 1.00 84.94 85 VAL A CA 1
ATOM 656 C C . VAL A 1 85 ? -4.892 -8.120 3.228 1.00 84.94 85 VAL A C 1
ATOM 658 O O . VAL A 1 85 ? -4.805 -8.496 2.058 1.00 84.94 85 VAL A O 1
ATOM 661 N N . ASP A 1 86 ? -5.972 -8.347 3.976 1.00 83.81 86 ASP A N 1
ATOM 662 C CA . ASP A 1 86 ? -7.141 -9.088 3.483 1.00 83.81 86 ASP A CA 1
ATOM 663 C C . ASP A 1 86 ? -7.804 -8.366 2.302 1.00 83.81 86 ASP A C 1
ATOM 665 O O . ASP A 1 86 ? -8.083 -8.979 1.268 1.00 83.81 86 ASP A O 1
ATOM 669 N N . ILE A 1 87 ? -7.991 -7.047 2.410 1.00 83.31 87 ILE A N 1
ATOM 670 C CA . I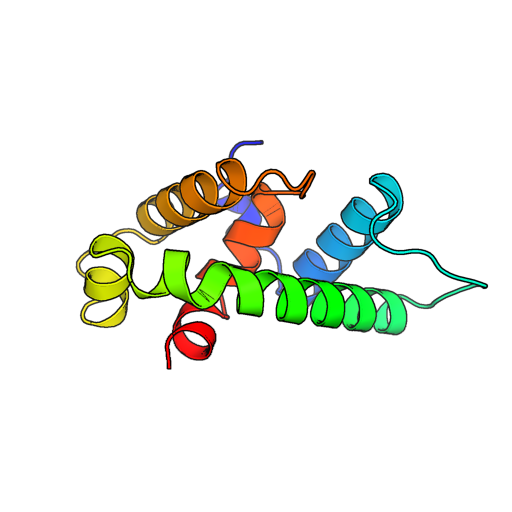LE A 1 87 ? -8.568 -6.217 1.340 1.00 83.31 87 ILE A CA 1
ATOM 671 C C . ILE A 1 87 ? -7.674 -6.232 0.096 1.00 83.31 87 ILE A C 1
ATOM 673 O O . ILE A 1 87 ? -8.158 -6.390 -1.027 1.00 83.31 87 ILE A O 1
ATOM 677 N N . LEU A 1 88 ? -6.361 -6.098 0.287 1.00 81.44 88 LEU A N 1
ATOM 678 C CA . LEU A 1 88 ? -5.385 -6.147 -0.799 1.00 81.44 88 LEU A CA 1
ATOM 679 C C . LEU A 1 88 ? -5.355 -7.517 -1.477 1.00 81.44 88 LEU A C 1
ATOM 681 O O . LEU A 1 88 ? -5.296 -7.583 -2.701 1.00 81.44 88 LEU A O 1
ATOM 685 N N . SER A 1 89 ? -5.444 -8.597 -0.703 1.00 80.81 89 SER A N 1
ATOM 686 C CA . SER A 1 89 ? -5.439 -9.970 -1.220 1.00 80.81 89 SER A CA 1
ATOM 687 C C . SER A 1 89 ? -6.726 -10.313 -1.976 1.00 80.81 89 SER A C 1
ATOM 689 O O . SER A 1 89 ? -6.706 -11.147 -2.878 1.00 80.81 89 SER A O 1
ATOM 691 N N . ALA A 1 90 ? -7.839 -9.659 -1.633 1.00 79.94 90 ALA A N 1
ATOM 692 C CA . ALA A 1 90 ? -9.099 -9.763 -2.364 1.00 79.94 90 ALA A CA 1
ATOM 693 C C . ALA A 1 90 ? -9.097 -8.955 -3.675 1.00 79.94 90 ALA A C 1
ATOM 695 O O . ALA A 1 90 ? -9.840 -9.281 -4.604 1.00 79.94 90 ALA A O 1
ATOM 696 N N . SER A 1 91 ? -8.262 -7.916 -3.778 1.00 70.50 91 SER A N 1
ATOM 697 C CA . SER A 1 91 ? -8.030 -7.228 -5.046 1.00 70.50 91 SER A CA 1
ATOM 698 C C . SER A 1 91 ? -7.233 -8.170 -5.952 1.00 70.50 91 SER A C 1
ATOM 700 O O . SER A 1 91 ? -6.146 -8.609 -5.598 1.00 70.50 91 SER A O 1
ATOM 702 N N . THR A 1 92 ? -7.761 -8.536 -7.120 1.00 66.50 92 THR A N 1
ATOM 703 C CA . THR A 1 92 ? -7.167 -9.530 -8.045 1.00 66.50 92 THR A CA 1
ATOM 704 C C . THR A 1 92 ? -5.853 -9.069 -8.698 1.00 66.50 92 THR A C 1
ATOM 706 O O . THR A 1 92 ? -5.476 -9.547 -9.767 1.00 66.50 92 THR A O 1
ATOM 709 N N . ILE A 1 93 ? -5.185 -8.083 -8.110 1.00 63.28 93 ILE A N 1
ATOM 710 C CA . ILE A 1 93 ? -3.988 -7.437 -8.618 1.00 63.28 93 ILE A CA 1
ATOM 711 C C . ILE A 1 93 ? -2.784 -8.158 -8.005 1.00 63.28 93 ILE A C 1
ATOM 713 O O . ILE A 1 93 ? -2.740 -8.434 -6.808 1.00 63.28 93 ILE A O 1
ATOM 717 N N . SER A 1 94 ? -1.792 -8.480 -8.836 1.00 66.31 94 SER A N 1
ATOM 718 C CA . SER A 1 94 ? -0.554 -9.130 -8.398 1.00 66.31 94 SER A CA 1
ATOM 719 C C . SER A 1 94 ? 0.372 -8.106 -7.740 1.00 66.31 94 SER A C 1
ATOM 721 O O . SER A 1 94 ? 1.397 -7.711 -8.299 1.00 66.31 94 SER A O 1
ATOM 723 N N . VAL A 1 95 ? -0.018 -7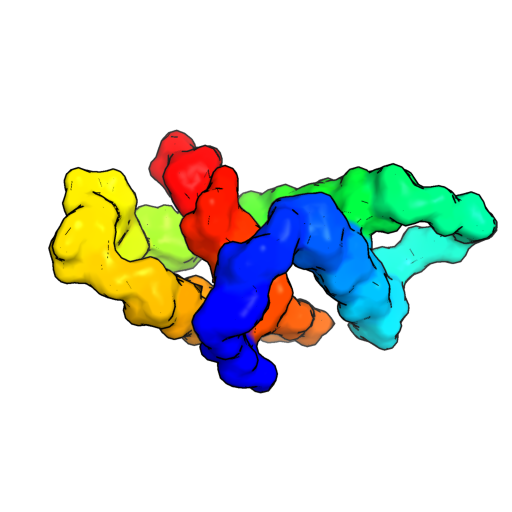.647 -6.555 1.00 67.31 95 VAL A N 1
ATOM 724 C CA . VAL A 1 95 ? 0.667 -6.583 -5.825 1.00 67.31 95 VAL A CA 1
ATOM 725 C C . VAL A 1 95 ? 1.499 -7.093 -4.659 1.00 67.31 95 VAL A C 1
ATOM 727 O O . VAL A 1 95 ? 1.160 -8.101 -4.038 1.00 67.31 95 VAL A O 1
ATOM 730 N N . PRO A 1 96 ? 2.587 -6.385 -4.312 1.00 71.19 96 PRO A N 1
ATOM 731 C CA . PRO A 1 96 ? 3.361 -6.695 -3.125 1.00 71.19 96 PRO A CA 1
ATOM 732 C C . PRO A 1 96 ? 2.605 -6.241 -1.871 1.00 71.19 96 PRO A C 1
ATOM 734 O O . PRO A 1 96 ? 2.819 -5.156 -1.326 1.00 71.19 96 PRO A O 1
ATOM 737 N N . VAL A 1 97 ? 1.693 -7.104 -1.425 1.00 80.38 97 VAL A N 1
ATOM 738 C CA . VAL A 1 97 ? 0.744 -6.840 -0.336 1.00 80.38 97 VAL A CA 1
ATOM 739 C C . VAL A 1 97 ? 1.445 -6.375 0.945 1.00 80.38 97 VAL A C 1
ATOM 741 O O . VAL A 1 97 ? 0.987 -5.429 1.569 1.00 80.38 97 VAL A O 1
ATOM 744 N N . GLY A 1 98 ? 2.589 -6.970 1.304 1.00 80.12 98 GLY A N 1
ATOM 745 C CA . GLY A 1 98 ? 3.301 -6.642 2.545 1.00 80.12 98 GLY A CA 1
ATOM 746 C C . GLY A 1 98 ? 3.761 -5.182 2.618 1.00 80.12 98 GLY A C 1
ATOM 747 O O . GLY A 1 98 ? 3.342 -4.440 3.504 1.00 80.12 98 GLY A O 1
ATOM 748 N N . THR A 1 99 ? 4.575 -4.745 1.653 1.00 83.00 99 THR A N 1
ATOM 749 C CA . THR A 1 99 ? 5.112 -3.375 1.613 1.00 83.00 99 THR A CA 1
ATOM 750 C C . THR A 1 99 ? 4.003 -2.332 1.452 1.00 83.00 99 THR A C 1
ATOM 752 O O . THR A 1 99 ? 4.055 -1.274 2.081 1.00 83.00 99 THR A O 1
ATOM 755 N N . LEU A 1 100 ? 2.960 -2.641 0.671 1.00 82.12 100 LEU A N 1
ATOM 756 C CA . LEU A 1 100 ? 1.801 -1.756 0.523 1.00 82.12 100 LEU A CA 1
ATOM 757 C C . LEU A 1 100 ? 1.026 -1.592 1.823 1.00 82.12 100 LEU A C 1
ATOM 759 O O . LEU A 1 100 ? 0.705 -0.463 2.183 1.00 82.12 100 LEU A O 1
ATOM 763 N N . THR A 1 101 ? 0.767 -2.679 2.549 1.00 85.56 101 THR A N 1
ATOM 764 C CA . THR A 1 101 ? 0.096 -2.615 3.850 1.00 85.56 101 THR A CA 1
ATOM 765 C C . THR A 1 101 ? 0.819 -1.665 4.795 1.00 85.56 101 THR A C 1
ATOM 767 O O . THR A 1 101 ? 0.189 -0.778 5.368 1.00 85.56 101 THR A O 1
ATOM 770 N N . VAL A 1 102 ? 2.140 -1.793 4.927 1.00 84.31 102 VAL A N 1
ATOM 771 C CA . VAL A 1 102 ? 2.912 -0.946 5.847 1.00 84.31 102 VAL A CA 1
ATOM 772 C C . VAL A 1 102 ? 2.854 0.524 5.423 1.00 84.31 102 VAL A C 1
ATOM 774 O O . VAL A 1 102 ? 2.596 1.389 6.260 1.00 84.31 102 VAL A O 1
ATOM 777 N N . LEU A 1 103 ? 3.007 0.819 4.127 1.00 83.31 103 LEU A N 1
ATOM 778 C CA . LEU A 1 103 ? 2.890 2.185 3.594 1.00 83.31 103 LEU A CA 1
ATOM 779 C C . LEU A 1 103 ? 1.508 2.803 3.843 1.00 83.31 103 LEU A C 1
ATOM 781 O O . LEU A 1 103 ? 1.404 3.991 4.163 1.00 83.31 103 LEU A O 1
ATOM 785 N N . ILE A 1 104 ? 0.447 2.007 3.711 1.00 84.69 104 ILE A N 1
ATOM 786 C CA . ILE A 1 104 ? -0.926 2.444 3.972 1.00 84.69 104 ILE A CA 1
ATOM 787 C C . ILE A 1 104 ? -1.087 2.768 5.456 1.00 84.69 104 ILE A C 1
ATOM 789 O O . ILE A 1 104 ? -1.478 3.882 5.805 1.00 84.69 104 ILE A O 1
ATOM 793 N N . VAL A 1 105 ? -0.750 1.823 6.331 1.00 82.38 105 VAL A N 1
ATOM 794 C CA . VAL A 1 105 ? -1.022 1.925 7.768 1.00 82.38 105 VAL A CA 1
ATOM 795 C C . VAL A 1 105 ? -0.148 2.983 8.451 1.00 82.38 105 VAL A C 1
ATOM 797 O O . VAL A 1 105 ? -0.652 3.721 9.295 1.00 82.38 105 VAL A O 1
ATOM 800 N N . LYS A 1 106 ? 1.128 3.122 8.064 1.00 78.75 106 LYS A N 1
ATOM 801 C CA . LYS A 1 106 ? 2.094 4.006 8.742 1.00 78.75 106 LYS A CA 1
ATOM 802 C C . LYS A 1 106 ? 1.872 5.499 8.488 1.00 78.75 106 LYS A C 1
ATOM 804 O O . LYS A 1 106 ? 2.168 6.305 9.363 1.00 78.75 106 LYS A O 1
ATOM 809 N N . GLY A 1 107 ? 1.381 5.889 7.311 1.00 69.19 107 GLY A N 1
ATOM 810 C CA . GLY A 1 107 ? 1.346 7.316 6.950 1.00 69.19 107 GLY A CA 1
ATOM 811 C C . GLY A 1 107 ? 0.210 7.752 6.037 1.00 69.19 107 GLY A C 1
ATOM 812 O O . GLY A 1 107 ? 0.098 8.941 5.727 1.00 69.19 107 GLY A O 1
ATOM 813 N N . ARG A 1 108 ? -0.634 6.825 5.570 1.00 73.38 108 ARG A N 1
ATOM 814 C CA . ARG A 1 108 ? -1.611 7.144 4.521 1.00 73.38 108 ARG A CA 1
ATOM 815 C C . ARG A 1 108 ? -3.041 6.791 4.851 1.00 73.38 108 ARG A C 1
ATOM 817 O O . ARG A 1 108 ? -3.906 7.351 4.202 1.00 73.38 108 ARG A O 1
ATOM 824 N N . LEU A 1 109 ? -3.315 5.965 5.854 1.00 79.00 109 LEU A N 1
ATOM 825 C CA . LEU A 1 109 ? -4.680 5.557 6.184 1.00 79.00 109 LEU A CA 1
ATOM 826 C C . LEU A 1 109 ? -5.557 6.756 6.580 1.00 79.00 109 LEU A C 1
ATOM 828 O O . LEU A 1 109 ? -6.643 6.922 6.034 1.00 79.00 109 LEU A O 1
ATOM 832 N N . GLN A 1 110 ? -5.046 7.644 7.439 1.00 76.69 110 GLN A N 1
ATOM 833 C CA . GLN A 1 110 ? -5.738 8.888 7.800 1.00 76.69 110 GLN A CA 1
ATOM 834 C C . GLN A 1 110 ? -5.954 9.794 6.583 1.00 76.69 110 GLN A C 1
ATOM 836 O O . GLN A 1 110 ? -7.068 10.232 6.337 1.00 76.69 110 GLN A O 1
ATOM 841 N N . ASN A 1 111 ? -4.915 10.020 5.774 1.00 79.75 111 ASN A N 1
ATOM 842 C CA . ASN A 1 111 ? -5.009 10.859 4.574 1.00 79.75 111 ASN A CA 1
ATOM 843 C C . ASN A 1 111 ? -5.913 10.256 3.483 1.00 79.75 111 ASN A C 1
ATOM 845 O O . ASN A 1 111 ? -6.535 10.982 2.714 1.00 79.75 111 ASN A O 1
ATOM 849 N N . LEU A 1 112 ? -5.973 8.928 3.390 1.00 80.75 112 LEU A N 1
ATOM 850 C CA . LEU A 1 112 ? -6.795 8.202 2.429 1.00 80.75 112 LEU A CA 1
ATOM 851 C C . LEU A 1 112 ? -8.276 8.305 2.794 1.00 80.75 112 LEU A C 1
ATOM 853 O O . LEU A 1 112 ? -9.102 8.466 1.896 1.00 80.75 112 LEU A O 1
ATOM 857 N N . CYS A 1 113 ? -8.592 8.222 4.087 1.00 81.56 113 CYS A N 1
ATOM 858 C CA . CYS A 1 113 ? -9.956 8.193 4.613 1.00 81.56 113 CYS A CA 1
ATOM 859 C C . CYS A 1 113 ? -10.462 9.536 5.160 1.00 81.56 113 CYS A C 1
ATOM 861 O O . CYS A 1 113 ? -11.577 9.580 5.677 1.00 81.56 113 CYS A O 1
ATOM 863 N N . ALA A 1 114 ? -9.674 10.605 5.016 1.00 75.94 114 ALA A N 1
ATOM 864 C CA . ALA A 1 114 ? -10.120 11.983 5.204 1.00 75.94 114 ALA A CA 1
ATOM 865 C C . ALA A 1 114 ? -11.070 12.447 4.083 1.00 75.94 114 ALA A C 1
ATOM 867 O O . ALA A 1 114 ? -11.055 11.860 2.960 1.00 75.94 114 ALA A O 1
#

pLDDT: mean 80.65, std 8.15, range [48.31, 90.12]